Protein AF-A0A351EH90-F1 (afdb_monomer_lite)

Radius of gyration: 13.19 Å; chains: 1; bounding box: 30×23×35 Å

Foldseek 3Di:
DELDQQADPPCLVRGPLPCQLVAAAEDEYEFACQAPRDHPVRCVVRNVSHNHHYHYHHDYDQHRHVVVVVCVVVVVVVVVVVVVVVVVD

Structure (mmCIF, N/CA/C/O backbone):
data_AF-A0A351EH90-F1
#
_entry.id   AF-A0A351EH90-F1
#
loop_
_atom_site.group_PDB
_atom_site.id
_atom_site.type_symbol
_atom_site.label_atom_id
_atom_site.label_alt_id
_atom_site.label_comp_id
_atom_site.label_asym_id
_atom_site.label_entity_id
_atom_site.label_seq_id
_atom_site.pdbx_PDB_ins_code
_atom_site.Cartn_x
_atom_site.Cartn_y
_atom_site.Cartn_z
_atom_site.occupancy
_atom_site.B_iso_or_equiv
_atom_site.auth_seq_id
_atom_site.auth_comp_id
_atom_site.auth_asym_id
_atom_site.auth_atom_id
_atom_site.pdbx_PDB_model_num
ATOM 1 N N . LEU A 1 1 ? 2.014 -4.616 5.045 1.00 82.31 1 LEU A N 1
ATOM 2 C CA . LEU A 1 1 ? 2.807 -5.339 4.026 1.00 82.31 1 LEU A CA 1
ATOM 3 C C . LEU A 1 1 ? 3.746 -4.353 3.350 1.00 82.31 1 LEU A C 1
ATOM 5 O O . LEU A 1 1 ? 3.266 -3.320 2.903 1.00 82.31 1 LEU A O 1
ATOM 9 N N . LEU A 1 2 ? 5.044 -4.656 3.296 1.00 87.00 2 LEU A N 1
ATOM 10 C CA . LEU A 1 2 ? 6.039 -3.856 2.575 1.00 87.00 2 LEU A CA 1
ATOM 11 C C . LEU A 1 2 ? 6.408 -4.601 1.292 1.00 87.00 2 LEU A C 1
ATOM 13 O O . LEU A 1 2 ? 6.776 -5.772 1.372 1.00 87.00 2 LEU A O 1
ATOM 17 N N . SER A 1 3 ? 6.253 -3.956 0.137 1.00 83.25 3 SER A N 1
ATOM 18 C CA . SER A 1 3 ? 6.635 -4.504 -1.171 1.00 83.25 3 SER A CA 1
ATOM 19 C C . SER A 1 3 ? 6.081 -5.899 -1.449 1.00 83.25 3 SER A C 1
ATOM 21 O O . SER A 1 3 ? 6.777 -6.785 -1.929 1.00 83.25 3 SER A O 1
ATOM 23 N N . SER A 1 4 ? 4.812 -6.132 -1.112 1.00 86.31 4 SER A N 1
ATOM 24 C CA . SER A 1 4 ? 4.159 -7.402 -1.430 1.00 86.31 4 SER A CA 1
ATOM 25 C C . SER A 1 4 ? 3.772 -7.396 -2.911 1.00 86.31 4 SER A C 1
ATOM 27 O O . SER A 1 4 ? 2.873 -6.637 -3.267 1.00 86.31 4 SER A O 1
ATOM 29 N N . PRO A 1 5 ? 4.427 -8.183 -3.787 1.00 90.44 5 PRO A N 1
ATOM 30 C CA . PRO A 1 5 ? 4.164 -8.119 -5.220 1.00 90.44 5 PRO A CA 1
ATOM 31 C C . PRO A 1 5 ? 2.733 -8.572 -5.507 1.00 90.44 5 PRO A C 1
ATOM 33 O O . PRO A 1 5 ? 2.303 -9.635 -5.045 1.00 90.44 5 PRO A O 1
ATOM 36 N N . LEU A 1 6 ? 2.007 -7.787 -6.301 1.00 94.44 6 LEU A N 1
ATOM 37 C CA . LEU A 1 6 ? 0.637 -8.103 -6.685 1.00 94.44 6 LEU A CA 1
ATOM 38 C C . LEU A 1 6 ? 0.594 -9.299 -7.643 1.00 94.44 6 LEU A C 1
ATOM 40 O O . LEU A 1 6 ? -0.336 -10.103 -7.586 1.00 94.44 6 LEU A O 1
ATOM 44 N N . HIS A 1 7 ? 1.622 -9.446 -8.476 1.00 95.38 7 HIS A N 1
ATOM 45 C CA . HIS A 1 7 ? 1.804 -10.569 -9.387 1.00 95.38 7 HIS A CA 1
ATOM 46 C C . HIS A 1 7 ? 3.295 -10.953 -9.507 1.00 95.38 7 HIS A C 1
ATOM 48 O O . HIS A 1 7 ? 4.177 -10.150 -9.198 1.00 95.38 7 HIS A O 1
ATOM 54 N N . PRO A 1 8 ? 3.631 -12.182 -9.940 1.00 93.88 8 PRO A N 1
ATOM 55 C CA . PRO A 1 8 ? 5.016 -12.566 -10.180 1.00 93.88 8 PRO A CA 1
ATOM 56 C C . PRO A 1 8 ? 5.640 -11.830 -11.384 1.00 93.88 8 PRO A C 1
ATOM 58 O O . PRO A 1 8 ? 4.925 -11.327 -12.261 1.00 93.88 8 PRO A O 1
ATOM 61 N N . PRO A 1 9 ? 6.984 -11.821 -11.493 1.00 91.50 9 PRO A N 1
ATOM 62 C CA . PRO A 1 9 ? 7.672 -11.344 -12.687 1.00 91.50 9 PRO A CA 1
ATOM 63 C C . PRO A 1 9 ? 7.183 -12.071 -13.944 1.00 91.50 9 PRO A C 1
ATOM 65 O O . PRO A 1 9 ? 7.016 -13.291 -13.934 1.00 91.50 9 PRO A O 1
ATOM 68 N N . LYS A 1 10 ? 7.004 -11.323 -15.041 1.00 92.25 10 LYS A N 1
ATOM 69 C CA . LYS A 1 10 ? 6.565 -11.830 -16.359 1.00 92.25 10 LYS A CA 1
ATOM 70 C C . LYS A 1 10 ? 5.172 -12.483 -16.380 1.00 92.25 10 LYS A C 1
ATOM 72 O O . LYS A 1 10 ? 4.820 -13.096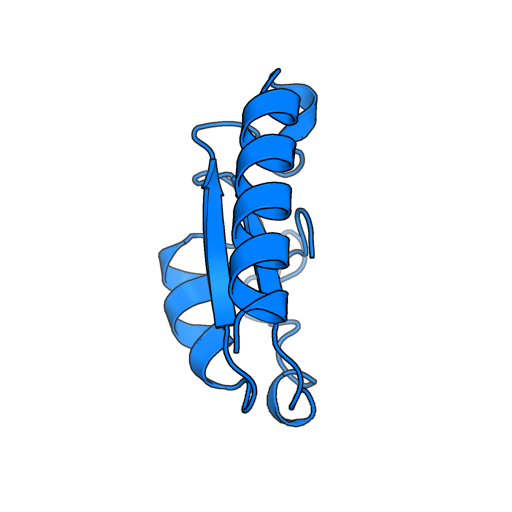 -17.381 1.00 92.25 10 LYS A O 1
ATOM 77 N N . LYS A 1 11 ? 4.393 -12.363 -15.303 1.00 94.06 11 LYS A N 1
ATOM 78 C CA . LYS A 1 11 ? 3.079 -13.000 -15.149 1.00 94.06 11 LYS A CA 1
ATOM 79 C C . LYS A 1 11 ? 2.049 -12.017 -14.563 1.00 94.06 11 LYS A C 1
ATOM 81 O O . LYS A 1 11 ? 1.528 -12.286 -13.484 1.00 94.06 11 LYS A O 1
ATOM 86 N N . PRO A 1 12 ? 1.769 -10.879 -15.228 1.00 91.50 12 PRO A N 1
ATOM 87 C CA . PRO A 1 12 ? 0.853 -9.854 -14.711 1.00 91.50 12 PRO A CA 1
ATOM 88 C C . PRO A 1 12 ? -0.571 -10.370 -14.455 1.00 91.50 12 PRO A C 1
ATOM 90 O O . PRO A 1 12 ? -1.252 -9.886 -13.555 1.00 91.50 12 PRO A O 1
ATOM 93 N N . ASP A 1 13 ? -0.993 -11.405 -15.183 1.00 92.62 13 ASP A N 1
ATOM 94 C CA . ASP A 1 13 ? -2.320 -12.010 -15.033 1.00 92.62 13 ASP A CA 1
ATOM 95 C C . ASP A 1 13 ? -2.430 -12.965 -13.823 1.00 92.62 13 ASP A C 1
ATOM 97 O O . ASP A 1 13 ? -3.533 -13.292 -13.383 1.00 92.62 13 ASP A O 1
ATOM 101 N N . GLU A 1 14 ? -1.307 -13.403 -13.236 1.00 95.00 14 GLU A N 1
ATOM 102 C CA . GLU A 1 14 ? -1.282 -14.305 -12.072 1.00 95.00 14 GLU A CA 1
ATOM 103 C C . GLU A 1 14 ? -1.329 -13.521 -10.751 1.00 95.00 14 GLU A C 1
ATOM 105 O O . GLU A 1 14 ? -0.378 -13.493 -9.963 1.00 95.00 14 GLU A O 1
ATOM 110 N N . LEU A 1 15 ? -2.464 -12.868 -10.503 1.00 95.69 15 LEU A N 1
ATOM 111 C CA . LEU A 1 15 ? -2.669 -12.026 -9.326 1.00 95.69 15 LEU A CA 1
ATOM 112 C C . LEU A 1 15 ? -2.668 -12.827 -8.016 1.00 95.69 15 LEU A C 1
ATOM 114 O O . LEU A 1 15 ? -3.477 -13.733 -7.805 1.00 95.69 15 LEU A O 1
ATOM 118 N N . ARG A 1 16 ? -1.866 -12.387 -7.047 1.00 94.69 16 ARG A N 1
ATOM 119 C CA . ARG A 1 16 ? -1.781 -12.940 -5.684 1.00 94.69 16 ARG A CA 1
ATOM 120 C C . ARG A 1 16 ? -2.871 -12.399 -4.755 1.00 94.69 16 ARG A C 1
ATOM 122 O O . ARG A 1 16 ? -2.633 -12.175 -3.578 1.00 94.69 16 ARG A O 1
ATOM 129 N N . THR A 1 17 ? -4.075 -12.185 -5.278 1.00 94.75 17 THR A N 1
ATOM 130 C CA . THR A 1 17 ? -5.174 -11.508 -4.559 1.00 94.75 17 THR A CA 1
ATOM 131 C C . THR A 1 17 ? -6.246 -12.465 -4.041 1.00 94.75 17 THR A C 1
ATOM 133 O O . THR A 1 17 ? -7.190 -12.028 -3.393 1.00 94.75 17 THR A O 1
ATOM 136 N N . GLY A 1 18 ? -6.110 -13.773 -4.299 1.00 93.62 18 GLY A N 1
ATOM 137 C CA . GLY A 1 18 ? -7.126 -14.773 -3.946 1.00 93.62 18 GLY A CA 1
ATOM 138 C C . GLY A 1 18 ? -7.479 -14.818 -2.456 1.00 93.62 18 GLY A C 1
ATOM 139 O O . GLY A 1 18 ? -8.628 -15.055 -2.121 1.00 93.62 18 GLY A O 1
ATOM 140 N N . HIS A 1 19 ? -6.522 -14.512 -1.579 1.00 92.31 19 HIS A N 1
ATOM 141 C CA . HIS A 1 19 ? -6.714 -14.500 -0.126 1.00 92.31 19 HIS A CA 1
ATOM 1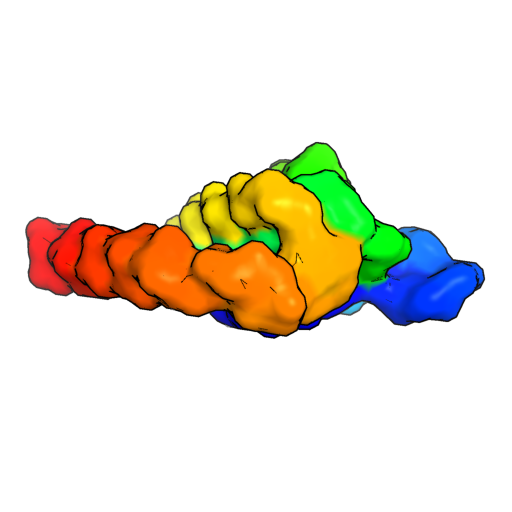42 C C . HIS A 1 19 ? -7.278 -13.173 0.413 1.00 92.31 19 HIS A C 1
ATOM 144 O O . HIS A 1 19 ? -7.570 -13.066 1.599 1.00 92.31 19 HIS A O 1
ATOM 150 N N . PHE A 1 20 ? -7.423 -12.133 -0.418 1.00 95.12 20 PHE A N 1
ATOM 151 C CA . PHE A 1 20 ? -7.836 -10.807 0.060 1.00 95.12 20 PHE A CA 1
ATOM 152 C C . PHE A 1 20 ? -9.236 -10.819 0.677 1.00 95.12 20 PHE A C 1
ATOM 154 O O . PHE A 1 20 ? -9.482 -10.098 1.636 1.00 95.12 20 PHE A O 1
ATOM 161 N N . THR A 1 21 ? -10.141 -11.662 0.176 1.00 95.06 21 THR A N 1
ATOM 162 C CA . THR A 1 21 ? -11.518 -11.775 0.687 1.00 95.06 21 THR A CA 1
ATOM 163 C C . THR A 1 21 ? -11.613 -12.345 2.100 1.00 95.06 21 THR A C 1
ATOM 165 O O . THR A 1 21 ? -12.662 -12.213 2.739 1.00 95.06 21 THR A O 1
ATOM 168 N N . ASP A 1 22 ? -10.537 -12.967 2.574 1.00 95.94 22 ASP A N 1
ATOM 169 C CA . ASP A 1 22 ? -10.447 -13.587 3.895 1.00 95.94 22 ASP A CA 1
ATOM 170 C C . ASP A 1 22 ? -9.807 -12.644 4.924 1.00 95.94 22 ASP A C 1
ATOM 172 O O . ASP A 1 22 ? -9.778 -12.952 6.110 1.00 95.94 22 ASP A O 1
ATOM 176 N N . ILE A 1 23 ? -9.321 -11.477 4.486 1.00 95.88 23 ILE A N 1
ATOM 177 C CA . ILE A 1 23 ? -8.755 -10.448 5.355 1.00 95.88 23 ILE A CA 1
ATOM 178 C C . ILE A 1 23 ? -9.883 -9.533 5.855 1.00 95.88 23 ILE A C 1
ATOM 180 O O . ILE A 1 23 ? -10.497 -8.789 5.082 1.00 95.88 23 ILE A O 1
ATOM 184 N N . ASP A 1 24 ? -10.127 -9.562 7.161 1.00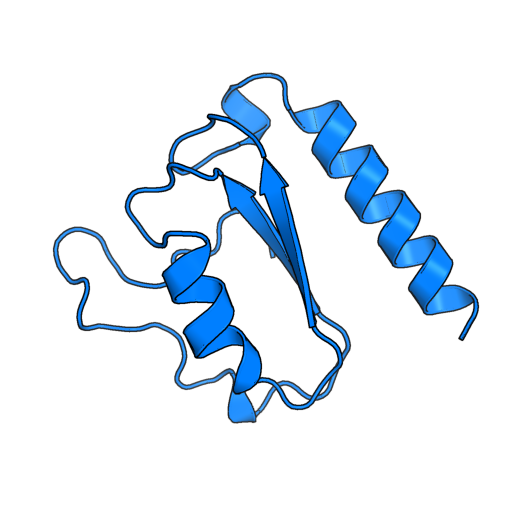 96.31 24 ASP A N 1
ATOM 185 C CA . ASP A 1 24 ? -11.114 -8.743 7.877 1.00 96.31 24 ASP A CA 1
ATOM 186 C C . ASP A 1 24 ? -10.485 -7.710 8.831 1.00 96.31 24 ASP A C 1
ATOM 188 O O . ASP A 1 24 ? -11.177 -6.830 9.341 1.00 96.31 24 ASP A O 1
ATOM 192 N N . VAL A 1 25 ? -9.165 -7.761 9.019 1.00 95.38 25 VAL A N 1
ATOM 193 C CA . VAL A 1 25 ? -8.409 -6.833 9.869 1.00 95.38 25 VAL A CA 1
ATOM 194 C C . VAL A 1 25 ? -7.891 -5.608 9.102 1.00 95.38 25 VAL A C 1
ATOM 196 O O . VAL A 1 25 ? -7.676 -5.684 7.886 1.00 95.38 25 VAL A O 1
ATOM 199 N N . PRO A 1 26 ? -7.624 -4.480 9.793 1.00 95.88 26 PRO A N 1
ATOM 200 C CA . PRO A 1 26 ? -6.994 -3.321 9.176 1.00 95.88 26 PRO A CA 1
ATOM 201 C C . PRO A 1 26 ? -5.635 -3.651 8.551 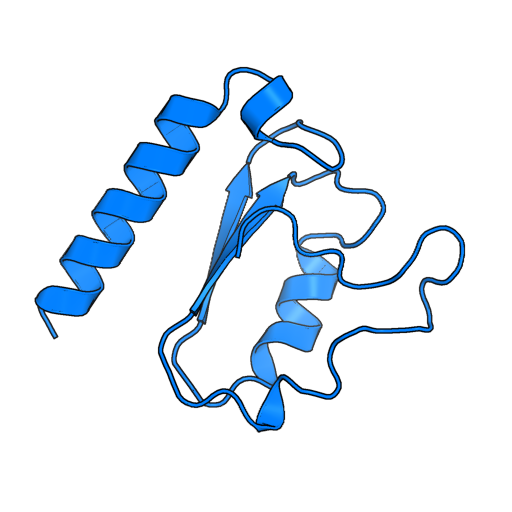1.00 95.88 26 PRO A C 1
ATOM 203 O O . PRO A 1 26 ? -4.782 -4.280 9.181 1.00 95.88 26 PRO A O 1
ATOM 206 N N . CYS A 1 27 ? -5.410 -3.191 7.323 1.00 95.88 27 CYS A N 1
ATOM 207 C CA . CYS A 1 27 ? -4.187 -3.445 6.570 1.00 95.88 27 CYS A CA 1
ATOM 208 C C . CYS A 1 27 ? -3.569 -2.157 6.032 1.00 95.88 27 CYS A C 1
ATOM 210 O O . CYS A 1 27 ? -4.251 -1.346 5.416 1.00 95.88 27 CYS A O 1
ATOM 212 N N . LEU A 1 28 ? -2.250 -2.035 6.173 1.00 96.38 28 LEU A N 1
ATOM 213 C CA . LEU A 1 28 ? -1.450 -1.026 5.484 1.00 96.38 28 LEU A CA 1
ATOM 214 C C . LEU A 1 28 ? -0.558 -1.694 4.438 1.00 96.38 28 LEU A C 1
ATOM 216 O O . LEU A 1 28 ? 0.230 -2.592 4.759 1.00 96.38 28 LEU A O 1
ATOM 220 N N . PHE A 1 29 ? -0.653 -1.235 3.196 1.00 95.25 29 PHE A N 1
ATOM 221 C CA . PHE A 1 29 ? 0.243 -1.603 2.102 1.00 95.25 29 PHE A CA 1
ATOM 222 C C . PHE A 1 29 ? 1.235 -0.474 1.853 1.00 95.25 29 PHE A C 1
ATOM 224 O O . PHE A 1 29 ? 0.831 0.670 1.695 1.00 95.25 29 PHE A O 1
ATOM 231 N N . VAL A 1 30 ? 2.525 -0.789 1.798 1.00 94.12 30 VAL A N 1
ATOM 232 C CA . VAL A 1 30 ? 3.579 0.173 1.466 1.00 94.12 30 VAL A CA 1
ATOM 233 C C . VAL A 1 30 ? 4.384 -0.386 0.303 1.00 94.12 30 VAL A C 1
ATOM 235 O O . VAL A 1 30 ? 4.883 -1.508 0.388 1.00 94.12 30 VAL A O 1
ATOM 238 N N . SER A 1 31 ? 4.483 0.355 -0.794 1.00 92.94 31 SER A N 1
ATOM 239 C CA . SER A 1 31 ? 5.242 -0.040 -1.988 1.00 92.94 31 SER A CA 1
ATOM 240 C C . SER A 1 31 ? 5.789 1.203 -2.692 1.00 92.94 31 SER A C 1
ATOM 242 O O . SER A 1 31 ? 5.472 2.329 -2.317 1.00 92.94 31 SER A O 1
ATOM 244 N N . SER A 1 32 ? 6.634 1.012 -3.690 1.00 92.81 32 SER A N 1
ATOM 245 C CA . SER A 1 32 ? 7.079 2.077 -4.581 1.00 92.81 32 SER A CA 1
ATOM 246 C C . SER A 1 32 ? 6.044 2.362 -5.659 1.00 92.81 32 SER A C 1
ATOM 248 O O . SER A 1 32 ? 5.351 1.466 -6.137 1.00 92.81 32 SER A O 1
ATOM 250 N N . ASP A 1 33 ? 5.981 3.604 -6.117 1.00 92.81 33 ASP A N 1
ATOM 251 C CA . ASP A 1 33 ? 5.135 4.006 -7.243 1.00 92.81 33 ASP A CA 1
ATOM 252 C C . ASP A 1 33 ? 5.536 3.361 -8.584 1.00 92.81 33 ASP A C 1
ATOM 254 O O . ASP A 1 33 ? 4.706 3.232 -9.487 1.00 92.81 33 ASP A O 1
ATOM 258 N N . ASN A 1 34 ? 6.795 2.928 -8.697 1.00 91.44 34 ASN A N 1
ATOM 259 C CA . ASN A 1 34 ? 7.389 2.311 -9.879 1.00 91.44 34 ASN A CA 1
ATOM 260 C C . ASN A 1 34 ? 7.822 0.848 -9.671 1.00 91.44 34 ASN A C 1
ATOM 262 O O . ASN A 1 34 ? 8.745 0.371 -10.345 1.00 91.44 34 ASN A O 1
ATOM 266 N N . ASP A 1 35 ? 7.156 0.139 -8.757 1.00 92.00 35 ASP A N 1
ATOM 267 C CA . ASP A 1 35 ? 7.315 -1.305 -8.581 1.00 92.00 35 ASP A CA 1
ATOM 268 C C . ASP A 1 35 ? 6.828 -2.056 -9.843 1.00 92.00 35 ASP A C 1
ATOM 270 O O . ASP A 1 35 ? 5.659 -1.940 -10.225 1.00 92.00 35 ASP A O 1
ATOM 274 N N . PRO A 1 36 ? 7.690 -2.842 -10.523 1.00 91.50 36 PRO A N 1
ATOM 275 C CA . PRO A 1 36 ? 7.303 -3.593 -11.720 1.00 91.50 36 PRO A CA 1
ATOM 276 C C . PRO A 1 36 ? 6.339 -4.759 -11.442 1.00 91.50 36 PRO A C 1
ATOM 278 O O . PRO A 1 36 ? 5.918 -5.431 -12.385 1.00 91.50 36 PRO A O 1
ATOM 281 N N . PHE A 1 37 ? 6.031 -5.048 -10.175 1.00 94.38 37 PHE A N 1
ATOM 282 C CA . PHE A 1 37 ? 5.169 -6.155 -9.757 1.00 94.38 37 PHE A CA 1
ATOM 283 C C . PHE A 1 37 ? 3.813 -5.700 -9.209 1.00 94.38 37 PHE A C 1
ATOM 285 O O . PHE A 1 37 ? 3.066 -6.511 -8.653 1.00 94.38 37 PHE A O 1
ATOM 292 N N . GLY A 1 38 ? 3.497 -4.413 -9.355 1.00 92.19 38 GLY A N 1
ATOM 293 C CA . GLY A 1 38 ? 2.179 -3.857 -9.089 1.00 92.19 38 GLY A CA 1
ATOM 294 C C . GLY A 1 38 ? 2.218 -2.336 -9.001 1.00 92.19 38 GLY A C 1
ATOM 295 O O . GLY A 1 38 ? 2.838 -1.773 -8.106 1.00 92.19 38 GLY A O 1
ATOM 296 N N . SER A 1 39 ? 1.500 -1.665 -9.895 1.00 93.00 39 SER A N 1
ATOM 297 C CA . SER A 1 39 ? 1.351 -0.210 -9.877 1.00 93.00 39 SER A CA 1
ATOM 298 C C . SER A 1 39 ? 0.320 0.258 -8.839 1.00 93.00 39 SER A C 1
ATOM 300 O O . SER A 1 39 ? -0.604 -0.491 -8.486 1.00 93.00 39 SER A O 1
ATOM 302 N N . PRO A 1 40 ? 0.362 1.537 -8.418 1.00 94.56 40 PRO A N 1
ATOM 303 C CA . PRO A 1 40 ? -0.650 2.108 -7.528 1.00 94.56 40 PRO A CA 1
ATOM 304 C C . PRO A 1 40 ? -2.091 1.908 -8.016 1.00 94.56 40 PRO A C 1
ATOM 306 O O . PRO A 1 40 ? -3.009 1.692 -7.223 1.00 94.56 40 PRO A O 1
ATOM 309 N N . ASN A 1 41 ? -2.310 1.950 -9.332 1.00 94.00 41 ASN A N 1
ATOM 310 C CA . ASN A 1 41 ? -3.634 1.760 -9.920 1.00 94.00 41 ASN A CA 1
ATOM 311 C C . ASN A 1 41 ? -4.107 0.305 -9.852 1.00 94.00 41 ASN A C 1
ATOM 313 O O . ASN A 1 41 ? -5.293 0.062 -9.614 1.00 94.00 41 ASN A O 1
ATOM 317 N N . GLU A 1 42 ? -3.205 -0.659 -10.025 1.00 94.12 42 GLU A N 1
ATOM 318 C CA . GLU A 1 42 ? -3.531 -2.076 -9.866 1.00 94.12 42 GLU A CA 1
ATOM 319 C C . GLU A 1 42 ? -3.861 -2.385 -8.405 1.00 94.12 42 GLU A C 1
ATOM 321 O O . GLU A 1 42 ? -4.932 -2.922 -8.119 1.00 94.12 42 GLU A O 1
ATOM 326 N N . PHE A 1 43 ? -3.038 -1.932 -7.458 1.00 94.50 43 PHE A N 1
ATOM 327 C CA . PHE A 1 43 ? -3.348 -2.067 -6.034 1.00 94.50 43 PHE A CA 1
ATOM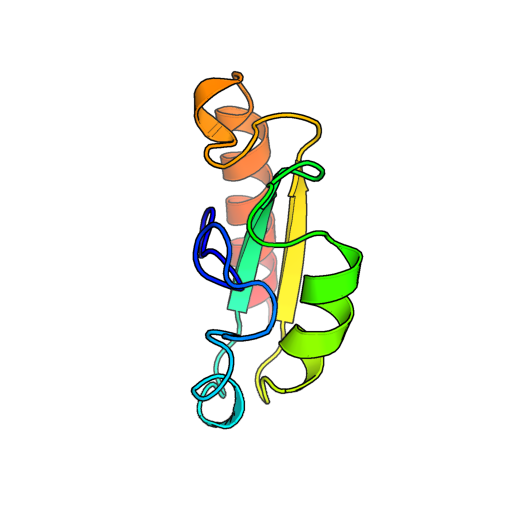 328 C C . PHE A 1 43 ? -4.720 -1.478 -5.688 1.00 94.50 43 PHE A C 1
ATOM 330 O O . PHE A 1 43 ? -5.564 -2.183 -5.139 1.00 94.50 43 PHE A O 1
ATOM 337 N N . ARG A 1 44 ? -5.021 -0.236 -6.090 1.00 92.31 44 ARG A N 1
ATOM 338 C CA . ARG A 1 44 ? -6.338 0.391 -5.838 1.00 92.31 44 ARG A CA 1
ATOM 339 C C . ARG A 1 44 ? -7.521 -0.415 -6.381 1.00 92.31 44 ARG A C 1
ATOM 341 O O . ARG A 1 44 ? -8.619 -0.332 -5.826 1.00 92.31 44 ARG A O 1
ATOM 348 N N . ARG A 1 45 ? -7.333 -1.170 -7.467 1.00 94.25 45 ARG A N 1
ATOM 349 C CA . ARG A 1 45 ? -8.367 -2.043 -8.040 1.00 94.25 45 ARG A CA 1
ATOM 350 C C . ARG A 1 45 ? -8.585 -3.291 -7.190 1.00 94.25 45 ARG A C 1
ATOM 352 O O . ARG A 1 45 ? -9.727 -3.708 -7.004 1.00 94.25 45 ARG A O 1
ATOM 359 N N . HIS A 1 46 ? -7.509 -3.890 -6.691 1.00 94.50 46 HIS A N 1
ATOM 360 C CA . HIS A 1 46 ? -7.561 -5.192 -6.031 1.00 94.50 46 HIS A CA 1
ATOM 361 C C . HIS A 1 46 ? -7.748 -5.112 -4.517 1.00 94.50 46 HIS A C 1
ATOM 363 O O . HIS A 1 46 ? -8.471 -5.942 -3.971 1.00 94.50 46 HIS A O 1
ATOM 369 N N . LEU A 1 47 ? -7.194 -4.096 -3.853 1.00 94.44 47 LEU A N 1
ATOM 370 C CA . LEU A 1 47 ? -7.302 -3.903 -2.402 1.00 94.44 47 LEU A CA 1
ATOM 371 C C . LEU A 1 47 ? -8.751 -3.754 -1.920 1.00 94.44 47 LEU A C 1
ATOM 373 O O . LEU A 1 47 ? -9.064 -4.155 -0.809 1.00 94.44 47 LEU A O 1
ATOM 377 N N . ARG A 1 48 ? -9.668 -3.301 -2.785 1.00 93.06 48 ARG A N 1
ATOM 378 C CA . ARG A 1 48 ? -11.118 -3.236 -2.508 1.00 93.06 48 ARG A CA 1
ATOM 379 C C . ARG A 1 48 ? -11.771 -4.590 -2.205 1.00 93.06 48 ARG A C 1
ATOM 381 O O . ARG A 1 48 ? -12.927 -4.622 -1.805 1.00 93.06 48 ARG A O 1
ATOM 388 N N . ARG A 1 49 ? -11.075 -5.703 -2.461 1.00 94.75 49 ARG A N 1
ATOM 389 C CA . ARG A 1 49 ? -11.539 -7.059 -2.128 1.00 94.75 49 ARG A CA 1
ATOM 390 C C . ARG A 1 49 ? -11.363 -7.408 -0.650 1.00 94.75 49 ARG A C 1
ATOM 392 O O . ARG A 1 49 ? -11.979 -8.369 -0.199 1.00 94.75 49 ARG A O 1
ATOM 399 N N . ILE A 1 50 ? -10.517 -6.671 0.065 1.00 96.25 50 ILE A N 1
ATOM 400 C CA . ILE A 1 50 ? -10.298 -6.834 1.502 1.00 96.25 50 ILE A CA 1
ATOM 401 C C . ILE A 1 50 ? -11.504 -6.254 2.242 1.00 96.25 50 ILE A C 1
ATOM 403 O O . ILE A 1 50 ? -11.973 -5.168 1.904 1.00 96.25 50 ILE A O 1
ATOM 407 N N . LYS A 1 51 ? -12.031 -7.001 3.218 1.00 94.19 51 LYS A N 1
ATOM 408 C CA . LYS A 1 51 ? -13.209 -6.594 4.001 1.00 94.19 51 LYS A CA 1
ATOM 409 C C . LYS A 1 51 ? -12.842 -5.620 5.118 1.00 94.19 51 LYS A C 1
ATOM 411 O O . LYS A 1 51 ? -13.647 -4.757 5.454 1.00 94.19 51 LYS A O 1
ATOM 416 N N . GLY A 1 52 ? -11.649 -5.782 5.692 1.00 92.06 52 GLY A N 1
ATOM 417 C CA . GLY A 1 52 ? -11.092 -4.850 6.669 1.00 92.06 52 GLY A CA 1
ATOM 418 C C . GLY A 1 52 ? -10.770 -3.482 6.060 1.00 92.06 52 GLY A C 1
ATOM 419 O O . GLY A 1 52 ? -10.728 -3.320 4.840 1.00 92.06 52 GLY A O 1
ATOM 420 N N . SER A 1 53 ? -10.515 -2.488 6.915 1.00 94.19 53 SER A N 1
ATOM 421 C CA . SER A 1 53 ? -10.033 -1.179 6.453 1.00 94.19 53 SER A CA 1
ATOM 422 C C . SER A 1 53 ? -8.674 -1.327 5.768 1.00 94.19 53 SER A C 1
ATOM 424 O O . SER A 1 53 ? -7.794 -2.012 6.291 1.00 94.19 53 SER A O 1
ATOM 426 N N . VAL A 1 54 ? -8.481 -0.683 4.618 1.00 95.50 54 VAL A N 1
ATOM 427 C CA . VAL A 1 54 ? -7.209 -0.737 3.891 1.00 95.50 54 VAL A CA 1
ATOM 428 C C . VAL A 1 54 ? -6.682 0.655 3.615 1.00 95.50 54 VAL A C 1
ATOM 430 O O . VAL A 1 54 ? -7.330 1.441 2.927 1.00 95.50 54 VAL A O 1
ATOM 433 N N . ASP A 1 55 ? -5.450 0.881 4.053 1.00 95.81 55 ASP A N 1
ATOM 434 C CA . ASP A 1 55 ? -4.628 2.015 3.667 1.00 95.81 55 ASP A CA 1
ATOM 435 C C . ASP A 1 55 ? -3.495 1.564 2.742 1.00 95.81 55 ASP A C 1
ATOM 437 O O . ASP A 1 55 ? -2.993 0.435 2.808 1.00 95.81 55 ASP A O 1
ATOM 441 N N . SER A 1 56 ? -3.068 2.466 1.864 1.00 95.38 56 SER A N 1
ATOM 442 C CA . SER A 1 56 ? -1.938 2.236 0.966 1.00 95.38 56 SER A CA 1
ATOM 443 C C . SER A 1 56 ? -1.063 3.479 0.874 1.00 95.38 56 SER A C 1
ATOM 445 O O . SER A 1 56 ? -1.577 4.555 0.568 1.00 95.38 56 SER A O 1
ATOM 447 N N . HIS A 1 57 ? 0.243 3.313 1.065 1.00 95.38 57 HIS A N 1
ATOM 448 C CA . HIS A 1 57 ? 1.262 4.341 0.882 1.00 95.38 57 HIS A CA 1
ATOM 449 C C . HIS A 1 57 ? 2.189 3.961 -0.273 1.00 95.38 57 HIS A C 1
ATOM 451 O O . HIS A 1 57 ? 2.756 2.867 -0.278 1.00 95.38 57 HIS A O 1
ATOM 457 N N . PHE A 1 58 ? 2.339 4.857 -1.248 1.00 94.06 58 PHE A N 1
ATOM 458 C CA . PHE A 1 58 ? 3.250 4.664 -2.374 1.00 94.06 58 PHE A CA 1
ATOM 459 C C . PHE A 1 58 ? 4.370 5.688 -2.292 1.00 94.06 58 PHE A C 1
ATOM 461 O O . PHE A 1 58 ? 4.108 6.881 -2.431 1.00 94.06 58 PHE A O 1
ATOM 468 N N . VAL A 1 59 ? 5.595 5.221 -2.063 1.00 93.12 59 VAL A N 1
ATOM 469 C CA . VAL A 1 59 ? 6.773 6.091 -2.025 1.00 93.12 59 VAL A CA 1
ATOM 470 C C . VAL A 1 59 ? 7.275 6.360 -3.442 1.00 93.12 59 VAL A C 1
ATOM 472 O O . VAL A 1 59 ? 7.160 5.509 -4.326 1.00 93.12 59 VAL A O 1
ATOM 475 N N . GLU A 1 60 ? 7.876 7.525 -3.658 1.00 90.12 60 GLU A N 1
ATOM 476 C CA . GLU A 1 60 ? 8.469 7.874 -4.949 1.00 90.12 60 GLU A CA 1
ATOM 477 C C . GLU A 1 60 ? 9.814 7.159 -5.160 1.00 90.12 60 GLU A C 1
ATOM 479 O O . GLU A 1 60 ? 10.766 7.315 -4.374 1.00 90.12 60 GLU A O 1
ATOM 484 N N . GLY A 1 61 ? 9.928 6.423 -6.268 1.00 83.12 61 GLY A N 1
ATOM 485 C CA . GLY A 1 61 ? 11.117 5.630 -6.568 1.00 83.12 61 GLY A CA 1
ATOM 486 C C . GLY A 1 61 ? 11.164 4.333 -5.758 1.00 83.12 61 GLY A C 1
ATOM 487 O O . GLY A 1 61 ? 10.224 4.002 -5.048 1.00 83.12 61 GLY A O 1
ATOM 488 N N . GLY A 1 62 ? 12.257 3.570 -5.850 1.00 74.75 62 GLY A N 1
ATOM 489 C CA . GLY A 1 62 ? 12.410 2.353 -5.038 1.00 74.75 62 GLY A CA 1
ATOM 490 C C . GLY A 1 62 ? 12.379 1.018 -5.784 1.00 74.75 62 GLY A C 1
ATOM 491 O O . GLY A 1 62 ? 12.900 0.023 -5.286 1.00 74.75 62 GLY A O 1
ATOM 492 N N . ARG A 1 63 ? 11.837 0.972 -7.011 1.00 84.81 63 ARG A N 1
ATOM 493 C CA . ARG A 1 63 ? 11.566 -0.294 -7.723 1.00 84.81 63 ARG A CA 1
ATOM 494 C C . ARG A 1 63 ? 10.784 -1.237 -6.812 1.00 84.81 63 ARG A C 1
ATOM 496 O O . ARG A 1 63 ? 9.713 -0.869 -6.373 1.00 84.81 63 ARG A O 1
ATOM 503 N N . HIS A 1 64 ? 11.274 -2.443 -6.551 1.00 83.25 64 HIS A N 1
ATOM 504 C CA . HIS A 1 64 ? 10.560 -3.357 -5.670 1.00 83.25 64 HIS A CA 1
ATOM 505 C C . HIS A 1 64 ? 10.869 -3.106 -4.189 1.00 83.25 64 HIS A C 1
ATOM 507 O O . HIS A 1 64 ? 9.997 -3.316 -3.361 1.00 83.25 64 HIS A O 1
ATOM 513 N N . ASP A 1 65 ? 12.070 -2.641 -3.827 1.00 82.44 65 ASP A N 1
ATOM 514 C CA . ASP A 1 65 ? 12.429 -2.362 -2.430 1.00 82.44 65 ASP A CA 1
ATOM 515 C C . ASP A 1 65 ? 12.571 -0.847 -2.183 1.00 82.44 65 ASP A C 1
ATOM 517 O O . ASP A 1 65 ? 13.623 -0.263 -2.465 1.00 82.44 65 ASP A O 1
ATOM 521 N N . PRO A 1 66 ? 11.548 -0.197 -1.603 1.00 74.69 66 PRO A N 1
ATOM 522 C CA . PRO A 1 66 ? 11.565 1.233 -1.334 1.00 74.69 66 PRO A CA 1
ATOM 523 C C . PRO A 1 66 ? 12.607 1.639 -0.284 1.00 74.69 66 PRO A C 1
ATOM 525 O O . PRO A 1 66 ? 13.081 2.777 -0.299 1.00 74.69 66 PRO A O 1
ATOM 528 N N . SER A 1 67 ? 13.014 0.733 0.613 1.00 73.81 67 SER A N 1
ATOM 529 C CA . SER A 1 67 ? 13.997 1.040 1.661 1.00 73.81 67 SER A CA 1
ATOM 530 C C . SER A 1 67 ? 15.414 1.218 1.104 1.00 73.81 67 SER A C 1
ATOM 532 O O . SER A 1 67 ? 16.176 2.053 1.596 1.00 73.81 67 SER A O 1
ATOM 534 N N . SER A 1 68 ? 15.721 0.540 -0.006 1.00 73.12 68 SER A N 1
ATOM 535 C CA . SER A 1 68 ? 16.999 0.630 -0.721 1.00 73.12 68 SER A CA 1
ATOM 536 C C . SER A 1 68 ? 17.282 2.011 -1.341 1.00 73.12 68 SER A C 1
ATOM 538 O O . SER A 1 68 ? 18.388 2.256 -1.817 1.00 73.12 68 SER A O 1
ATOM 540 N N . PHE A 1 69 ? 16.317 2.937 -1.316 1.00 75.50 69 PHE A N 1
ATOM 541 C CA . PHE A 1 69 ? 16.429 4.285 -1.892 1.00 75.50 69 PHE A CA 1
ATOM 542 C C . PHE A 1 69 ? 16.351 5.404 -0.843 1.00 75.50 69 PHE A C 1
ATOM 544 O O . PHE A 1 69 ? 15.984 6.535 -1.151 1.00 75.50 69 PHE A O 1
ATOM 551 N N . GLY A 1 70 ? 16.683 5.100 0.416 1.00 81.31 70 GLY A N 1
ATOM 552 C CA . GLY A 1 70 ? 16.712 6.100 1.488 1.00 81.31 70 GLY A CA 1
ATOM 553 C C . GLY A 1 70 ? 15.325 6.552 1.954 1.00 81.31 70 GLY A C 1
ATOM 554 O O . GLY A 1 70 ? 15.211 7.575 2.624 1.00 81.31 70 GLY A O 1
ATOM 555 N N . ARG A 1 71 ? 14.267 5.794 1.632 1.00 86.50 71 ARG A N 1
ATOM 556 C CA . ARG A 1 71 ? 12.880 6.091 2.037 1.00 86.50 71 ARG A CA 1
ATOM 557 C C . ARG A 1 71 ? 12.500 5.514 3.398 1.00 86.50 71 ARG A C 1
ATOM 559 O O . ARG A 1 71 ? 11.351 5.615 3.810 1.00 86.50 71 ARG A O 1
ATOM 566 N N . THR A 1 72 ? 13.448 4.922 4.123 1.00 89.56 72 THR A N 1
ATOM 567 C CA . THR A 1 72 ? 13.185 4.276 5.416 1.00 89.56 72 THR A CA 1
ATOM 568 C C . THR A 1 72 ? 12.502 5.214 6.410 1.00 89.56 72 THR A C 1
ATOM 570 O O . THR A 1 72 ? 11.529 4.806 7.034 1.00 89.56 72 THR A O 1
ATOM 573 N N . SER A 1 73 ? 12.953 6.467 6.531 1.00 92.00 73 SER A N 1
ATOM 574 C CA . SER A 1 73 ? 12.345 7.431 7.459 1.00 92.00 73 SER A CA 1
ATOM 575 C C . SER A 1 73 ? 10.887 7.734 7.112 1.00 92.00 73 SER A C 1
ATOM 577 O O . SER A 1 73 ? 10.041 7.708 7.996 1.00 92.00 73 SER A O 1
ATOM 579 N N . GLU A 1 74 ? 10.588 7.937 5.827 1.00 93.06 74 GLU A N 1
ATOM 580 C CA . GLU A 1 74 ? 9.224 8.157 5.332 1.00 93.06 74 GLU A CA 1
ATOM 581 C C . GLU A 1 74 ? 8.329 6.941 5.616 1.00 93.06 74 GLU A C 1
ATOM 583 O O . GLU A 1 74 ? 7.229 7.079 6.147 1.00 93.06 74 GLU A O 1
ATOM 588 N N . ILE A 1 75 ? 8.820 5.728 5.333 1.00 92.44 75 ILE A N 1
ATOM 589 C CA . ILE A 1 75 ? 8.089 4.486 5.618 1.00 92.44 75 ILE A CA 1
ATOM 590 C C . ILE A 1 75 ? 7.789 4.371 7.117 1.00 92.44 75 ILE A C 1
ATOM 592 O O . ILE A 1 75 ? 6.659 4.068 7.498 1.00 92.44 75 ILE A O 1
ATOM 596 N N . VAL A 1 76 ? 8.785 4.612 7.973 1.00 94.94 76 VAL A N 1
ATOM 597 C CA . VAL A 1 76 ? 8.635 4.532 9.433 1.00 94.94 76 VAL A CA 1
ATOM 598 C C . VAL A 1 76 ? 7.643 5.573 9.943 1.00 94.94 76 VAL A C 1
ATOM 600 O O . VAL A 1 76 ? 6.801 5.242 10.780 1.00 94.94 76 VAL A O 1
ATOM 603 N N . GLU A 1 77 ? 7.702 6.802 9.434 1.00 95.75 77 GLU A N 1
ATOM 604 C CA . GLU A 1 77 ? 6.771 7.873 9.789 1.00 95.75 77 GLU A CA 1
ATOM 605 C C . GLU A 1 77 ? 5.330 7.495 9.423 1.00 95.75 77 GLU A C 1
ATOM 607 O O . GLU A 1 77 ? 4.445 7.516 10.281 1.00 95.75 77 GLU A O 1
ATOM 612 N N . HIS A 1 78 ? 5.096 7.045 8.188 1.00 95.88 78 HIS A N 1
ATOM 613 C CA . HIS A 1 78 ? 3.769 6.625 7.739 1.00 95.88 78 HIS A CA 1
ATOM 614 C C . HIS A 1 78 ? 3.220 5.438 8.534 1.00 95.88 78 HIS A C 1
ATOM 616 O O . HIS A 1 78 ? 2.054 5.455 8.934 1.00 95.88 78 HIS A O 1
ATOM 622 N N . VAL A 1 79 ? 4.046 4.426 8.814 1.00 95.69 79 VAL A N 1
ATOM 623 C CA . VAL A 1 79 ? 3.637 3.276 9.634 1.00 95.69 79 VAL A CA 1
ATOM 624 C C . VAL A 1 79 ? 3.292 3.718 11.059 1.00 95.69 79 VAL A C 1
ATOM 626 O O . VAL A 1 79 ? 2.284 3.275 11.609 1.00 95.69 79 VAL A O 1
ATOM 629 N N . SER A 1 80 ? 4.083 4.612 11.654 1.00 96.81 80 SER A N 1
ATOM 630 C CA . SER A 1 80 ? 3.851 5.120 13.014 1.00 96.81 80 SER A CA 1
ATOM 631 C C . SER A 1 80 ? 2.553 5.926 13.113 1.00 96.81 80 SER A C 1
ATOM 633 O O . SER A 1 80 ? 1.770 5.742 14.051 1.00 96.81 80 SER A O 1
ATOM 635 N N . ASN A 1 81 ? 2.285 6.769 12.115 1.00 96.50 81 ASN A N 1
ATOM 636 C CA . ASN A 1 81 ? 1.046 7.539 12.020 1.00 96.50 81 ASN A CA 1
ATOM 637 C C . ASN A 1 81 ? -0.167 6.615 11.867 1.00 96.50 81 ASN A C 1
ATOM 639 O O . ASN A 1 81 ? -1.148 6.757 12.596 1.00 96.50 81 ASN A O 1
ATOM 643 N N . TRP A 1 82 ? -0.076 5.614 10.989 1.00 96.62 82 TRP A N 1
ATOM 644 C CA . TRP A 1 82 ? -1.137 4.628 10.796 1.00 96.62 82 TRP A CA 1
ATOM 645 C C . TRP A 1 82 ? -1.447 3.844 12.077 1.00 96.62 82 TRP A C 1
ATOM 647 O O . TRP A 1 82 ? -2.605 3.730 12.472 1.00 96.62 82 TRP A O 1
ATOM 657 N N . LEU A 1 83 ? -0.417 3.373 12.787 1.00 95.94 83 LEU A N 1
ATOM 658 C CA . LEU A 1 83 ? -0.586 2.682 14.070 1.00 95.94 83 LEU A CA 1
ATOM 659 C C . LEU A 1 83 ? -1.235 3.568 15.138 1.00 95.94 83 LEU A C 1
ATOM 661 O O . LEU A 1 83 ? -1.996 3.068 15.965 1.00 95.94 83 LEU A O 1
ATOM 665 N N . THR A 1 84 ? -0.941 4.867 15.136 1.00 96.25 84 THR A N 1
ATOM 666 C CA . THR A 1 84 ? -1.555 5.824 16.066 1.00 96.25 84 THR A CA 1
ATOM 667 C C . THR A 1 84 ? -3.043 5.991 15.771 1.00 96.25 84 THR A C 1
ATOM 669 O O . THR A 1 84 ? -3.854 5.917 16.691 1.00 96.25 84 THR A O 1
ATOM 672 N N . LEU A 1 85 ? -3.413 6.131 14.494 1.00 93.44 85 LEU A N 1
ATOM 673 C CA . LEU A 1 85 ? -4.812 6.220 14.067 1.00 93.44 85 LEU A CA 1
ATOM 674 C C . LEU A 1 85 ? -5.594 4.943 14.386 1.00 93.44 85 LEU A C 1
ATOM 676 O O . LEU A 1 85 ? -6.718 5.023 14.869 1.00 93.44 85 LEU A O 1
ATOM 680 N N . LEU A 1 86 ? -4.986 3.769 14.193 1.00 91.62 86 LEU A N 1
ATOM 681 C CA . LEU A 1 86 ? -5.623 2.494 14.525 1.00 91.62 86 LEU A CA 1
ATOM 682 C C . LEU A 1 86 ? -5.921 2.318 16.014 1.00 91.62 86 LEU A C 1
ATOM 684 O O . LEU A 1 86 ? -6.869 1.624 16.354 1.00 91.62 86 LEU A O 1
ATOM 688 N N . ARG A 1 87 ? -5.094 2.885 16.897 1.00 87.62 87 ARG A N 1
ATOM 689 C CA . ARG A 1 87 ? -5.269 2.788 18.356 1.00 87.62 87 ARG A CA 1
ATOM 690 C C . ARG A 1 87 ? -6.250 3.816 18.915 1.00 87.62 87 ARG A C 1
ATOM 692 O O . ARG A 1 87 ? -6.655 3.685 20.064 1.00 87.62 87 ARG A O 1
ATOM 699 N N . GLY A 1 88 ? -6.545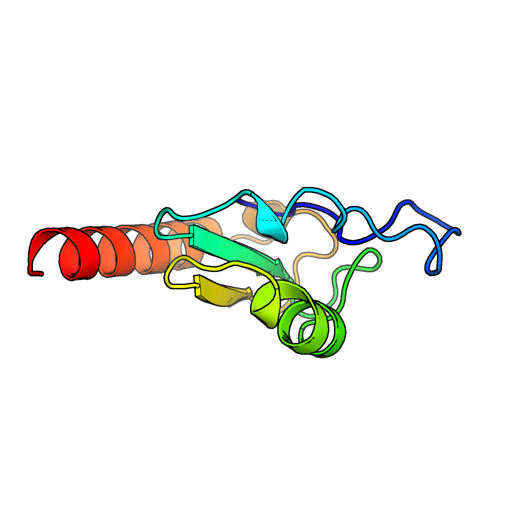 4.865 18.148 1.00 76.38 88 GLY A N 1
ATOM 700 C CA . GLY A 1 88 ? -7.479 5.925 18.528 1.00 76.38 88 GLY A CA 1
ATOM 701 C C . GLY A 1 88 ? -8.942 5.634 18.180 1.00 76.38 88 GLY A C 1
ATOM 702 O O . GLY A 1 88 ? -9.800 6.430 18.554 1.00 76.38 88 GLY A O 1
ATOM 703 N N . ASN A 1 89 ? -9.206 4.529 17.477 1.00 55.94 89 ASN A N 1
ATOM 704 C CA . ASN A 1 89 ? -10.526 4.016 17.098 1.00 55.94 89 ASN A CA 1
ATOM 705 C C . ASN A 1 89 ? -10.899 2.794 17.944 1.00 55.94 89 ASN A C 1
ATOM 707 O O . ASN A 1 89 ? -12.117 2.559 18.102 1.00 55.94 89 ASN A O 1
#

pLDDT: mean 91.14, std 6.9, range [55.94, 96.81]

Sequence (89 aa):
LLSSPLHPPKKPDELRTGHFTDIDVPCLFVSSDNDPFGSPNEFRRHLRRIKGSVDSHFVEGGRHDPSSFGRTSEIVEHVSNWLTLLRGN

Secondary structure (DSSP, 8-state):
-BS--SS-TT-TTS-TTTTGGG--S-EEEEEETT-TT--HHHHHHHGGG-SS-EEEEEESS-TT-GGGGT-HHHHHHHHHHHHHHHH--